Protein AF-A0AA42T0R4-F1 (afdb_monomer_lite)

Radius of gyration: 14.86 Å; chains: 1; bounding box: 46×20×40 Å

Foldseek 3Di:
DLVVLVVVLVVLLVVLVVLVVVLCCCPVVVVDPDDPVVNVVSVVCNQPSLVVSLVSLVCSCVVPVDPVSVVSNVVSVVSVVVVVVVVVVVVVVVD

Structure (mmCIF, N/CA/C/O backbone):
data_AF-A0AA42T0R4-F1
#
_entry.id   AF-A0AA42T0R4-F1
#
loop_
_atom_site.group_PDB
_atom_site.id
_atom_site.type_symbol
_atom_site.label_atom_id
_atom_site.label_alt_id
_atom_site.label_comp_id
_atom_site.label_asym_id
_atom_site.label_entity_id
_atom_site.label_seq_id
_atom_site.pdbx_PDB_ins_code
_atom_site.Cartn_x
_atom_site.Cartn_y
_atom_site.Cartn_z
_atom_site.occupancy
_atom_site.B_iso_or_equiv
_atom_site.auth_seq_id
_atom_site.auth_comp_id
_atom_site.auth_asym_id
_atom_site.auth_atom_id
_atom_site.pdbx_PDB_model_num
ATOM 1 N N . MET A 1 1 ? -20.426 9.040 11.749 1.00 61.66 1 MET A N 1
ATOM 2 C CA . MET A 1 1 ? -18.969 9.256 11.581 1.00 61.66 1 MET A CA 1
ATOM 3 C C . MET A 1 1 ? -18.163 7.964 11.527 1.00 61.66 1 MET A C 1
ATOM 5 O O . MET A 1 1 ? -17.565 7.728 10.490 1.00 61.66 1 MET A O 1
ATOM 9 N N . LYS A 1 2 ? -18.188 7.088 12.548 1.00 72.00 2 LYS A N 1
ATOM 10 C CA . LYS A 1 2 ? -17.377 5.848 12.543 1.00 72.00 2 LYS A CA 1
ATOM 11 C C . LYS A 1 2 ? -17.599 4.962 11.303 1.00 72.00 2 LYS A C 1
ATOM 13 O O . LYS A 1 2 ? -16.632 4.612 10.652 1.00 72.00 2 LYS A O 1
ATOM 18 N N . LYS A 1 3 ? -18.850 4.714 10.887 1.00 81.44 3 LYS A N 1
ATOM 19 C CA . LYS A 1 3 ? -19.156 3.913 9.679 1.00 81.44 3 LYS A CA 1
ATOM 20 C C . LYS A 1 3 ? -18.595 4.489 8.366 1.00 81.44 3 LYS A C 1
ATOM 22 O O . LYS A 1 3 ? -18.213 3.723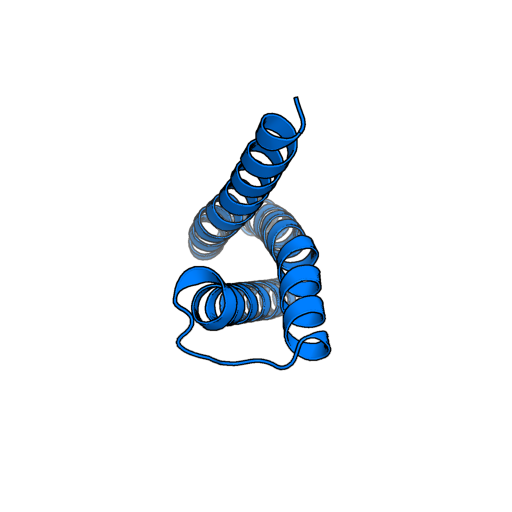 7.495 1.00 81.44 3 LYS A O 1
ATOM 27 N N . ALA A 1 4 ? -18.548 5.816 8.228 1.00 84.94 4 ALA A N 1
ATOM 28 C CA . ALA A 1 4 ? -18.020 6.462 7.024 1.00 84.94 4 ALA A CA 1
ATOM 29 C C . ALA A 1 4 ? -16.489 6.354 6.960 1.00 84.94 4 ALA A C 1
ATOM 31 O O . ALA A 1 4 ? -15.945 6.047 5.907 1.00 84.94 4 ALA A O 1
ATOM 32 N N . LEU A 1 5 ? -15.814 6.530 8.103 1.00 85.06 5 LEU A N 1
ATOM 33 C CA . LEU A 1 5 ? -14.378 6.278 8.227 1.00 85.06 5 LEU A CA 1
ATOM 34 C C . LEU A 1 5 ? -14.054 4.813 7.922 1.00 85.06 5 LEU A C 1
ATOM 36 O O . LEU A 1 5 ? -13.140 4.543 7.159 1.00 85.06 5 LEU A O 1
ATOM 40 N N . GLU A 1 6 ? -14.824 3.878 8.484 1.00 88.50 6 GLU A N 1
ATOM 41 C CA . GLU A 1 6 ? -14.633 2.447 8.242 1.00 88.50 6 GLU A CA 1
ATOM 42 C C . GLU A 1 6 ? -14.742 2.102 6.749 1.00 88.50 6 GLU A C 1
ATOM 44 O O . GLU A 1 6 ? -13.854 1.443 6.221 1.00 88.50 6 GLU A O 1
ATOM 49 N N . ALA A 1 7 ? -15.774 2.600 6.060 1.00 90.31 7 ALA A N 1
ATOM 50 C CA . ALA A 1 7 ? -15.942 2.382 4.623 1.00 90.31 7 ALA A CA 1
ATOM 51 C C . ALA A 1 7 ? -14.815 3.018 3.793 1.00 90.31 7 ALA A C 1
ATOM 53 O O . ALA A 1 7 ? -14.322 2.401 2.854 1.00 90.31 7 ALA A O 1
ATOM 54 N N . LEU A 1 8 ? -14.383 4.233 4.148 1.00 92.44 8 LEU A N 1
ATOM 55 C CA . LEU A 1 8 ? -13.278 4.909 3.469 1.00 92.44 8 LEU A CA 1
ATOM 56 C C . LEU A 1 8 ? -11.972 4.117 3.601 1.00 92.44 8 LEU A C 1
ATOM 58 O O . LEU A 1 8 ? -11.272 3.932 2.612 1.00 92.44 8 LEU A O 1
ATOM 62 N N . VAL A 1 9 ? -11.661 3.634 4.806 1.00 92.88 9 VAL A N 1
ATOM 63 C CA . VAL A 1 9 ? -10.458 2.832 5.071 1.00 92.88 9 VAL A CA 1
ATOM 64 C C . VAL A 1 9 ? -10.487 1.548 4.255 1.00 92.88 9 VAL A C 1
ATOM 66 O O . VAL A 1 9 ? -9.491 1.222 3.619 1.00 92.88 9 VAL A O 1
ATOM 69 N N . ASP A 1 10 ? -11.628 0.857 4.231 1.00 93.00 10 ASP A N 1
ATOM 70 C CA . ASP A 1 10 ? -11.788 -0.387 3.481 1.00 93.00 10 ASP A CA 1
ATOM 71 C C . ASP A 1 10 ? -11.568 -0.135 1.967 1.00 93.00 10 ASP A C 1
ATOM 73 O O . ASP A 1 10 ? -10.821 -0.869 1.322 1.00 93.00 10 ASP A O 1
ATOM 77 N N . VAL A 1 11 ? -12.127 0.947 1.405 1.00 94.94 11 VAL A N 1
ATOM 78 C CA . VAL A 1 11 ? -11.939 1.322 -0.013 1.00 94.94 11 VAL A CA 1
ATOM 79 C C . VAL A 1 11 ? -10.488 1.684 -0.328 1.00 94.94 11 VAL A C 1
ATOM 81 O O . VAL A 1 11 ? -9.946 1.207 -1.327 1.00 94.94 11 VAL A O 1
ATOM 84 N N . VAL A 1 12 ? -9.852 2.513 0.503 1.00 94.31 12 VAL A N 1
ATOM 85 C CA . VAL A 1 12 ? -8.452 2.921 0.313 1.00 94.31 12 VAL A CA 1
ATOM 86 C C . VAL A 1 12 ? -7.533 1.705 0.386 1.00 94.31 12 VAL A C 1
ATOM 88 O O . VAL A 1 12 ? -6.702 1.527 -0.501 1.00 94.31 12 VAL A O 1
ATOM 91 N N . PHE A 1 13 ? -7.725 0.846 1.388 1.00 95.50 13 PHE A N 1
ATOM 92 C CA . PHE A 1 13 ? -6.927 -0.361 1.577 1.00 95.50 13 PHE A CA 1
ATOM 93 C C . PHE A 1 13 ? -7.053 -1.320 0.391 1.00 95.50 13 PHE A C 1
ATOM 95 O O . PHE A 1 13 ? -6.047 -1.724 -0.186 1.00 95.50 13 PHE A O 1
ATOM 102 N N . ILE A 1 14 ? -8.281 -1.643 -0.027 1.00 95.81 14 ILE A N 1
ATOM 103 C CA . ILE A 1 14 ? -8.514 -2.547 -1.163 1.00 95.81 14 ILE A CA 1
ATOM 104 C C . ILE A 1 14 ? -7.901 -1.971 -2.443 1.00 95.81 14 ILE A C 1
ATOM 106 O O . ILE A 1 14 ? -7.254 -2.695 -3.196 1.00 95.81 14 ILE A O 1
ATOM 110 N N . SER A 1 15 ? -8.068 -0.668 -2.677 1.00 94.62 15 SER A N 1
ATOM 111 C CA . SER A 1 15 ? -7.514 -0.006 -3.861 1.00 94.62 15 SER A CA 1
ATOM 112 C C . SER A 1 15 ? -5.985 -0.043 -3.863 1.00 94.62 15 SER A C 1
ATOM 114 O O . SER A 1 15 ? -5.392 -0.341 -4.897 1.00 94.62 15 SER A O 1
ATOM 116 N N . ALA A 1 16 ? -5.346 0.206 -2.715 1.00 94.06 16 ALA A N 1
ATOM 117 C CA . ALA A 1 16 ? -3.895 0.123 -2.578 1.00 94.06 16 ALA A CA 1
ATOM 118 C C . ALA A 1 16 ? -3.389 -1.298 -2.859 1.00 94.06 16 ALA A C 1
ATOM 120 O O . ALA A 1 16 ? -2.525 -1.464 -3.712 1.00 94.06 16 ALA A O 1
ATOM 121 N N . VAL A 1 17 ? -4.006 -2.319 -2.256 1.00 94.56 17 VAL A N 1
ATOM 122 C CA . VAL A 1 17 ? -3.642 -3.728 -2.482 1.00 94.56 17 VAL A CA 1
ATOM 123 C C . VAL A 1 17 ? -3.800 -4.128 -3.952 1.00 94.56 17 VAL A C 1
ATOM 125 O O . VAL A 1 17 ? -2.949 -4.834 -4.494 1.00 94.56 17 VAL A O 1
ATOM 128 N N . LEU A 1 18 ? -4.858 -3.670 -4.630 1.00 94.94 18 LEU A N 1
ATOM 129 C CA . LEU A 1 18 ? -5.044 -3.923 -6.062 1.00 94.94 18 LEU A CA 1
ATOM 130 C C . LEU A 1 18 ? -3.945 -3.268 -6.902 1.00 94.94 18 LEU A C 1
ATOM 132 O O . LEU A 1 18 ? -3.392 -3.916 -7.787 1.00 94.94 18 LEU A O 1
ATOM 136 N N . VAL A 1 19 ? -3.602 -2.010 -6.616 1.00 93.81 19 VAL A N 1
ATOM 137 C CA . VAL A 1 19 ? -2.514 -1.304 -7.308 1.00 93.81 19 VAL A CA 1
ATOM 138 C C . VAL A 1 19 ? -1.175 -2.000 -7.069 1.00 93.81 19 VAL A C 1
ATOM 140 O O . VAL A 1 19 ? -0.432 -2.210 -8.025 1.00 93.81 19 VAL A O 1
ATOM 143 N N . THR A 1 20 ? -0.892 -2.420 -5.834 1.00 92.38 20 THR A N 1
ATOM 144 C CA . THR A 1 20 ? 0.286 -3.224 -5.486 1.00 92.38 20 THR A CA 1
ATOM 145 C C . THR A 1 20 ? 0.319 -4.519 -6.294 1.00 92.38 20 THR A C 1
ATOM 147 O O . THR A 1 20 ? 1.333 -4.842 -6.907 1.00 92.38 20 THR A O 1
ATOM 150 N N . GLY A 1 21 ? -0.801 -5.244 -6.363 1.00 91.25 21 GLY A N 1
ATOM 151 C CA . GLY A 1 21 ? -0.914 -6.462 -7.163 1.00 91.25 21 GLY A CA 1
ATOM 152 C C . GLY A 1 21 ? -0.622 -6.221 -8.645 1.00 91.25 21 GLY A C 1
ATOM 153 O O . GLY A 1 21 ? 0.150 -6.966 -9.244 1.00 91.25 21 GLY A O 1
ATOM 154 N N . ILE A 1 22 ? -1.179 -5.151 -9.223 1.00 91.62 22 ILE A N 1
ATOM 155 C CA . ILE A 1 22 ? -0.908 -4.763 -10.614 1.00 91.62 22 ILE A CA 1
ATOM 156 C C . ILE A 1 22 ? 0.579 -4.444 -10.793 1.00 91.62 22 ILE A C 1
ATOM 158 O O . ILE A 1 22 ? 1.188 -4.992 -11.703 1.00 91.62 22 ILE A O 1
ATOM 162 N N . TYR A 1 23 ? 1.175 -3.643 -9.907 1.00 88.69 23 TYR A N 1
ATOM 163 C CA . TYR A 1 23 ? 2.601 -3.306 -9.946 1.00 88.69 23 TYR A CA 1
ATOM 164 C C . TYR A 1 23 ? 3.496 -4.554 -9.958 1.00 88.69 23 TYR A C 1
ATOM 166 O O . TYR A 1 23 ? 4.389 -4.675 -10.795 1.00 88.69 23 TYR A O 1
ATOM 174 N N . PHE A 1 24 ? 3.231 -5.527 -9.082 1.00 87.56 24 PHE A N 1
ATOM 175 C CA . PHE A 1 24 ? 3.997 -6.775 -9.059 1.00 87.56 24 PHE A CA 1
ATOM 176 C C . PHE A 1 24 ? 3.819 -7.595 -10.341 1.00 87.56 24 PHE A C 1
ATOM 178 O O . PHE A 1 24 ? 4.797 -8.116 -10.880 1.00 87.56 24 PHE A O 1
ATOM 185 N N . LEU A 1 25 ? 2.592 -7.705 -10.855 1.00 88.44 25 LEU A N 1
ATOM 186 C CA . LEU A 1 25 ? 2.321 -8.435 -12.096 1.00 88.44 25 LEU A CA 1
ATOM 187 C C . LEU A 1 25 ? 2.980 -7.784 -13.319 1.00 88.44 25 LEU A C 1
ATOM 189 O O . LEU A 1 25 ? 3.326 -8.497 -14.262 1.00 88.44 25 LEU A O 1
ATOM 193 N N . THR A 1 26 ? 3.163 -6.463 -13.308 1.00 86.19 26 THR A N 1
ATOM 194 C CA . THR A 1 26 ? 3.729 -5.716 -14.436 1.00 86.19 26 THR A CA 1
ATOM 195 C C . THR A 1 26 ? 5.247 -5.630 -14.364 1.00 86.19 26 THR A C 1
ATOM 197 O O . THR A 1 26 ? 5.918 -6.079 -15.288 1.00 86.19 26 THR A O 1
ATOM 200 N N . ASP A 1 27 ? 5.792 -5.103 -13.266 1.00 76.81 27 ASP A N 1
ATOM 201 C CA . ASP A 1 27 ? 7.210 -4.733 -13.176 1.00 76.81 27 ASP A CA 1
ATOM 202 C C . ASP A 1 27 ? 8.082 -5.844 -12.587 1.00 76.81 27 ASP A C 1
ATOM 204 O O . ASP A 1 27 ? 9.254 -5.949 -12.939 1.00 76.81 27 ASP A O 1
ATOM 208 N N . VAL A 1 28 ? 7.534 -6.685 -11.702 1.00 75.94 28 VAL A N 1
ATOM 209 C CA . VAL A 1 28 ? 8.322 -7.725 -11.016 1.00 75.94 28 VAL A CA 1
ATOM 210 C C . VAL A 1 28 ? 8.249 -9.061 -11.748 1.00 75.94 28 VAL A C 1
ATOM 212 O O . VAL A 1 28 ? 9.276 -9.692 -11.979 1.00 75.94 28 VAL A O 1
ATOM 215 N N . PHE A 1 29 ? 7.046 -9.498 -12.129 1.00 81.50 29 PHE A N 1
ATOM 216 C CA . PHE A 1 29 ? 6.854 -10.781 -12.809 1.00 81.50 29 PHE A CA 1
ATOM 217 C C . PHE A 1 29 ? 6.793 -10.667 -14.336 1.00 81.50 29 PHE A C 1
ATOM 219 O O . PHE A 1 29 ? 6.911 -11.684 -15.015 1.00 81.50 29 PHE A O 1
ATOM 226 N N . GLY A 1 30 ? 6.587 -9.465 -14.889 1.00 77.12 30 GLY A N 1
ATOM 227 C CA . GLY A 1 30 ? 6.491 -9.257 -16.340 1.00 77.12 30 GLY A CA 1
ATOM 228 C C . GLY A 1 30 ? 5.308 -9.970 -17.007 1.00 77.12 30 GLY A C 1
ATOM 229 O O . GLY A 1 30 ? 5.303 -10.152 -18.221 1.00 77.12 30 GLY A O 1
ATOM 230 N N . VAL A 1 31 ? 4.307 -10.393 -16.229 1.00 83.75 31 VAL A N 1
ATOM 231 C CA . VAL A 1 31 ? 3.131 -11.142 -16.706 1.00 83.75 31 VAL A CA 1
ATOM 232 C C . VAL A 1 31 ? 2.159 -10.222 -17.442 1.00 83.75 31 VAL A C 1
ATOM 234 O O . VAL A 1 31 ? 1.433 -10.657 -18.334 1.00 83.75 31 VAL A O 1
ATOM 237 N N . LEU A 1 32 ? 2.140 -8.943 -17.071 1.00 80.75 32 LEU A N 1
ATOM 238 C CA . LEU A 1 32 ? 1.190 -7.960 -17.568 1.00 80.75 32 LEU A CA 1
ATOM 239 C C . LEU A 1 32 ? 1.958 -6.816 -18.240 1.00 80.75 32 LEU A C 1
ATOM 241 O O . LEU A 1 32 ? 2.553 -5.967 -17.582 1.00 80.75 32 LEU A O 1
ATOM 245 N N . SER A 1 33 ? 1.978 -6.804 -19.574 1.00 80.81 33 SER A N 1
ATOM 246 C CA . SER A 1 33 ? 2.692 -5.781 -20.346 1.00 80.81 33 SER A CA 1
ATOM 247 C C . SER A 1 33 ? 1.869 -4.499 -20.441 1.00 80.81 33 SER A C 1
ATOM 249 O O . SER A 1 33 ? 1.018 -4.349 -21.317 1.00 80.81 33 SER A O 1
ATOM 251 N N . LEU A 1 34 ? 2.123 -3.557 -19.534 1.00 81.69 34 LEU A N 1
ATOM 252 C CA . LEU A 1 34 ? 1.580 -2.207 -19.637 1.00 81.69 34 LEU A CA 1
ATOM 253 C C . LEU A 1 34 ? 2.464 -1.336 -20.533 1.00 81.69 34 LEU A C 1
ATOM 255 O O . LEU A 1 34 ? 3.691 -1.408 -20.494 1.00 81.69 34 LEU A O 1
ATOM 259 N N . GLY A 1 35 ? 1.830 -0.468 -21.324 1.00 85.12 35 GLY A N 1
ATOM 260 C CA . GLY A 1 35 ? 2.546 0.601 -22.018 1.00 85.12 35 GLY A CA 1
ATOM 261 C C . GLY A 1 35 ? 3.269 1.514 -21.021 1.00 85.12 35 GLY A C 1
ATOM 262 O O . GLY A 1 35 ? 2.850 1.649 -19.870 1.00 85.12 35 GLY A O 1
ATOM 263 N N . ARG A 1 36 ? 4.339 2.182 -21.470 1.00 82.94 36 ARG A N 1
ATOM 264 C CA . ARG A 1 36 ? 5.216 3.011 -20.620 1.00 82.94 36 ARG A CA 1
ATOM 265 C C . ARG A 1 36 ? 4.462 4.037 -19.762 1.00 82.94 36 ARG A C 1
ATOM 267 O O . ARG A 1 36 ? 4.810 4.234 -18.602 1.00 82.94 36 ARG A O 1
ATOM 274 N N . GLU A 1 37 ? 3.437 4.683 -20.315 1.00 88.06 37 GLU A N 1
ATOM 275 C CA . GLU A 1 37 ? 2.628 5.667 -19.583 1.00 88.06 37 GLU A CA 1
ATOM 276 C C . GLU A 1 37 ? 1.773 5.016 -18.490 1.00 88.06 37 GLU A C 1
ATOM 278 O O . GLU A 1 37 ? 1.769 5.481 -17.351 1.00 88.06 37 GLU A O 1
ATOM 283 N N . ALA A 1 38 ? 1.108 3.901 -18.806 1.00 86.12 38 ALA A N 1
ATOM 284 C CA . ALA A 1 38 ? 0.280 3.167 -17.853 1.00 86.12 38 ALA A CA 1
ATOM 285 C C . ALA A 1 38 ? 1.118 2.567 -16.713 1.00 86.12 38 ALA A C 1
ATOM 287 O O . ALA A 1 38 ? 0.737 2.696 -15.551 1.00 86.12 38 ALA A O 1
ATOM 288 N N . GLY A 1 39 ? 2.287 1.994 -17.021 1.00 86.06 39 GLY A N 1
ATOM 289 C CA . GLY A 1 39 ? 3.226 1.506 -16.007 1.00 86.06 39 GLY A CA 1
ATOM 290 C C . GLY A 1 39 ? 3.671 2.621 -15.058 1.00 86.06 39 GLY A C 1
ATOM 291 O O . GLY A 1 39 ? 3.593 2.476 -13.842 1.00 86.06 39 GLY A O 1
ATOM 292 N N . MET A 1 40 ? 4.020 3.798 -15.592 1.00 87.69 40 MET A N 1
ATOM 293 C CA . MET A 1 40 ? 4.402 4.948 -14.765 1.00 87.69 40 MET A CA 1
ATOM 294 C C . MET A 1 40 ? 3.272 5.415 -13.837 1.00 87.69 40 MET A C 1
ATOM 296 O O . MET A 1 40 ? 3.534 5.805 -12.697 1.00 87.69 40 MET A O 1
ATOM 300 N N . VAL A 1 41 ? 2.020 5.377 -14.299 1.00 91.69 41 VAL A N 1
ATOM 301 C CA . VAL A 1 41 ? 0.854 5.690 -13.461 1.00 91.69 41 VAL A CA 1
ATOM 302 C C . VAL A 1 41 ? 0.708 4.673 -12.333 1.00 91.69 41 VAL A C 1
ATOM 304 O O . VAL A 1 41 ? 0.551 5.082 -11.185 1.00 91.69 41 VAL A O 1
ATOM 307 N N . VAL A 1 42 ? 0.814 3.374 -12.626 1.00 90.31 42 VAL A N 1
ATOM 308 C CA . VAL A 1 42 ? 0.741 2.309 -11.612 1.00 90.31 42 VAL A CA 1
ATOM 309 C C . VAL A 1 42 ? 1.821 2.489 -10.549 1.00 90.31 42 VAL A C 1
ATOM 311 O O . VAL A 1 42 ? 1.505 2.485 -9.362 1.00 90.31 42 VAL A O 1
ATOM 314 N N . VAL A 1 43 ? 3.067 2.745 -10.956 1.00 88.69 43 VAL A N 1
ATOM 315 C CA . VAL A 1 43 ? 4.173 3.011 -10.024 1.00 88.69 43 VAL A CA 1
ATOM 316 C C . VAL A 1 43 ? 3.859 4.217 -9.138 1.00 88.69 43 VAL A C 1
ATOM 318 O O . VAL A 1 43 ? 3.970 4.134 -7.918 1.00 88.69 43 VAL A O 1
ATOM 321 N N . ARG A 1 44 ? 3.410 5.340 -9.713 1.00 90.56 44 ARG A N 1
ATOM 322 C CA . ARG A 1 44 ? 3.055 6.540 -8.931 1.00 90.56 44 ARG A CA 1
ATOM 323 C C . ARG A 1 44 ? 1.925 6.268 -7.940 1.00 90.56 44 ARG A C 1
ATOM 325 O O . ARG A 1 44 ? 2.002 6.704 -6.793 1.00 90.56 44 ARG A O 1
ATOM 332 N N . LEU A 1 45 ? 0.892 5.546 -8.374 1.00 92.62 45 LEU A N 1
ATOM 333 C CA . LEU A 1 45 ? -0.225 5.162 -7.518 1.00 92.62 45 LEU A CA 1
ATOM 334 C C . LEU A 1 45 ? 0.223 4.228 -6.396 1.00 92.62 45 LEU A C 1
ATOM 336 O O . LEU A 1 45 ? -0.262 4.383 -5.283 1.00 92.62 45 LEU A O 1
ATOM 340 N N . PHE A 1 46 ? 1.163 3.316 -6.644 1.00 90.44 46 PHE A N 1
ATOM 341 C CA . PHE A 1 46 ? 1.727 2.454 -5.608 1.00 90.44 46 PHE A CA 1
ATOM 342 C C . PHE A 1 46 ? 2.511 3.271 -4.570 1.00 90.44 46 PHE A C 1
ATOM 344 O O . PHE A 1 46 ? 2.229 3.189 -3.374 1.00 90.44 46 PHE A O 1
ATOM 351 N N . PHE A 1 47 ? 3.419 4.141 -5.027 1.00 90.31 47 PHE A N 1
ATOM 352 C CA . PHE A 1 47 ? 4.256 4.977 -4.158 1.00 90.31 47 PHE A CA 1
ATOM 353 C C . PHE A 1 47 ? 3.457 5.933 -3.261 1.00 90.31 47 PHE A C 1
ATOM 355 O O . PHE A 1 47 ? 3.900 6.241 -2.158 1.00 90.31 47 PHE A O 1
ATOM 362 N N . VAL A 1 48 ? 2.291 6.408 -3.708 1.00 92.56 48 VAL A N 1
ATOM 363 C CA . VAL A 1 48 ? 1.408 7.276 -2.906 1.00 92.56 48 VAL A CA 1
ATOM 364 C C . VAL A 1 48 ? 0.372 6.462 -2.125 1.00 92.56 48 VAL A C 1
ATOM 366 O O . VAL A 1 48 ? 0.089 6.751 -0.961 1.00 92.56 48 VAL A O 1
ATOM 369 N N . GLY A 1 49 ? -0.196 5.440 -2.760 1.00 92.50 49 GLY A N 1
ATOM 370 C CA . GLY A 1 49 ? -1.299 4.641 -2.241 1.00 92.50 49 GLY A CA 1
ATOM 371 C C . GLY A 1 49 ? -0.909 3.785 -1.044 1.00 92.50 49 GLY A C 1
ATOM 372 O O . GLY A 1 49 ? -1.656 3.758 -0.070 1.00 92.50 49 GLY A O 1
ATOM 373 N N . ALA A 1 50 ? 0.265 3.148 -1.065 1.00 92.81 50 ALA A N 1
ATOM 374 C CA . ALA A 1 50 ? 0.717 2.308 0.045 1.00 92.81 50 ALA A CA 1
ATOM 375 C C . ALA A 1 50 ? 0.944 3.108 1.350 1.00 92.81 50 ALA A C 1
ATOM 377 O O . ALA A 1 50 ? 0.365 2.733 2.377 1.00 92.81 50 ALA A O 1
ATOM 378 N N . PRO A 1 51 ? 1.663 4.254 1.354 1.00 94.50 51 PRO A N 1
ATOM 379 C CA . PRO A 1 51 ? 1.743 5.113 2.537 1.00 94.50 51 PRO A CA 1
ATOM 380 C C . PRO A 1 51 ? 0.377 5.620 3.001 1.00 94.50 51 PRO A C 1
ATOM 382 O O . PRO A 1 51 ? 0.079 5.584 4.195 1.00 94.50 51 PRO A O 1
ATOM 385 N N . LEU A 1 52 ? -0.480 6.061 2.073 1.00 95.12 52 LEU A N 1
ATOM 386 C CA . LEU A 1 52 ? -1.820 6.543 2.411 1.00 95.12 52 LEU A CA 1
ATOM 387 C C . LEU A 1 52 ? -2.653 5.448 3.091 1.00 95.12 52 LEU A C 1
ATOM 389 O O . LEU A 1 52 ? -3.263 5.692 4.133 1.00 95.12 52 LEU A O 1
ATOM 393 N N . SER A 1 53 ? -2.636 4.238 2.533 1.00 96.12 53 SER A N 1
ATOM 394 C CA . SER A 1 53 ? -3.310 3.067 3.091 1.00 96.12 53 SER A CA 1
ATOM 395 C C . SER A 1 53 ? -2.810 2.741 4.496 1.00 96.12 53 SER A C 1
ATOM 397 O O . SER A 1 53 ? -3.618 2.504 5.400 1.00 96.12 53 SER A O 1
ATOM 399 N N . PHE A 1 54 ? -1.496 2.816 4.724 1.00 96.62 54 PHE A N 1
ATOM 400 C CA . PHE A 1 54 ? -0.908 2.625 6.047 1.00 96.62 54 PHE A CA 1
ATOM 401 C C . PHE A 1 54 ? -1.419 3.659 7.061 1.00 96.62 54 PHE A C 1
ATOM 403 O O . PHE A 1 54 ? -1.920 3.281 8.123 1.00 96.62 54 PHE A O 1
ATOM 410 N N . PHE A 1 55 ? -1.363 4.956 6.735 1.00 95.81 55 PHE A N 1
ATOM 411 C CA . PHE A 1 55 ? -1.806 6.018 7.647 1.00 95.81 55 PHE A CA 1
ATOM 412 C C . PHE A 1 55 ? -3.299 5.937 7.963 1.00 95.81 55 PHE A C 1
ATOM 414 O O . PHE A 1 55 ? -3.701 6.045 9.123 1.00 95.81 55 PHE A O 1
ATOM 421 N N . VAL A 1 56 ? -4.135 5.714 6.951 1.00 94.06 56 VAL A N 1
ATOM 422 C CA . VAL A 1 56 ? -5.587 5.612 7.129 1.00 94.06 56 VAL A CA 1
ATOM 423 C C . VAL A 1 56 ? -5.944 4.370 7.958 1.00 94.06 56 VAL A C 1
ATOM 425 O O . VAL A 1 56 ? -6.778 4.452 8.864 1.00 94.06 56 VAL A O 1
ATOM 428 N N . SER A 1 57 ? -5.245 3.251 7.746 1.00 94.19 57 SER A N 1
ATOM 429 C CA . SER A 1 57 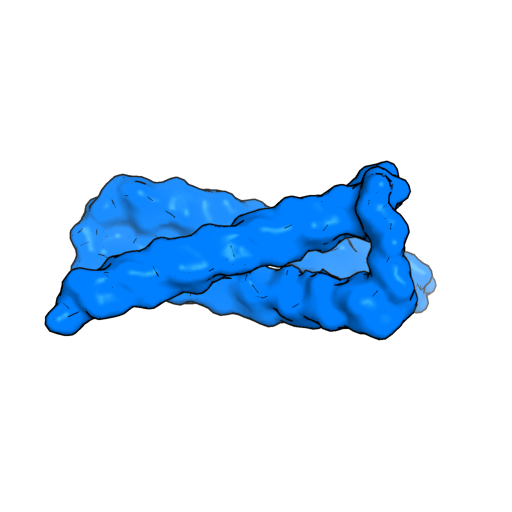? -5.382 2.039 8.566 1.00 94.19 57 SER A CA 1
ATOM 430 C C . SER A 1 57 ? -4.923 2.252 10.013 1.00 94.19 57 SER A C 1
ATOM 432 O O . SER A 1 57 ? -5.576 1.760 10.935 1.00 94.19 57 SER A O 1
ATOM 434 N N . LEU A 1 58 ? -3.859 3.035 10.238 1.00 94.69 58 LEU A N 1
ATOM 435 C CA . LEU A 1 58 ? -3.390 3.411 11.577 1.00 94.69 58 LEU A CA 1
ATOM 436 C C . LEU A 1 58 ? -4.448 4.201 12.340 1.00 94.69 58 LEU A C 1
ATOM 438 O O . LEU A 1 58 ? -4.799 3.849 13.467 1.00 94.69 58 LEU A O 1
ATOM 442 N N . ILE A 1 59 ? -4.997 5.233 11.697 1.00 93.06 59 ILE A N 1
ATOM 443 C CA . ILE A 1 59 ? -6.050 6.07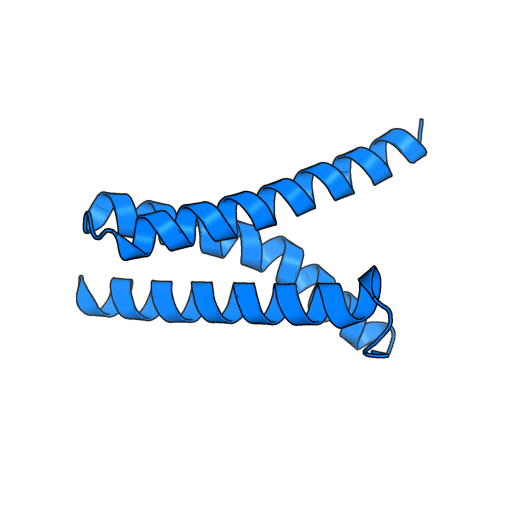3 12.270 1.00 93.06 59 ILE A CA 1
ATOM 444 C C . ILE A 1 59 ? -7.272 5.218 12.616 1.00 93.06 59 ILE A C 1
ATOM 446 O O . ILE A 1 59 ? -7.826 5.346 13.711 1.00 93.06 59 ILE A O 1
ATOM 450 N N . ALA A 1 60 ? -7.680 4.316 11.720 1.00 91.12 60 ALA A N 1
ATOM 451 C CA . ALA A 1 60 ? -8.820 3.432 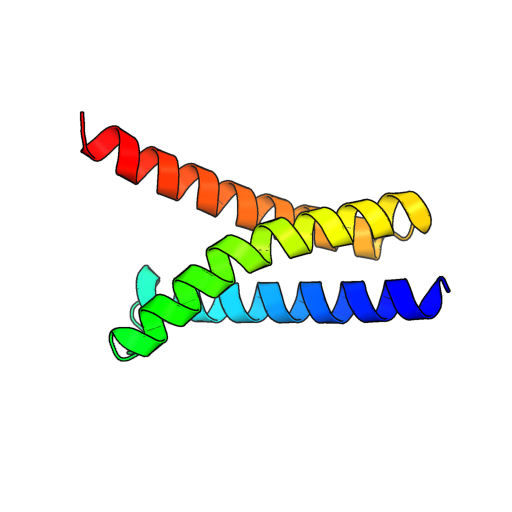11.942 1.00 91.12 60 ALA A CA 1
ATO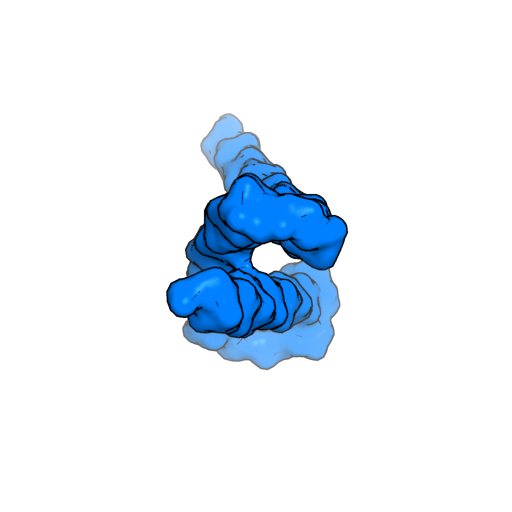M 452 C C . ALA A 1 60 ? -8.585 2.440 13.083 1.00 91.12 60 ALA A C 1
ATOM 454 O O . ALA A 1 60 ? -9.483 2.233 13.904 1.00 91.12 60 ALA A O 1
ATOM 455 N N . PHE A 1 61 ? -7.389 1.858 13.171 1.00 93.06 61 PHE A N 1
ATOM 456 C CA . PHE A 1 61 ? -7.021 0.946 14.248 1.00 93.06 61 PHE A CA 1
ATOM 457 C C . PHE A 1 61 ? -7.061 1.644 15.609 1.00 93.06 61 PHE A C 1
ATOM 459 O O . PHE A 1 61 ? -7.742 1.157 16.510 1.00 93.06 61 PHE A O 1
ATOM 466 N N . VAL A 1 62 ? -6.436 2.819 15.732 1.00 92.38 62 VAL A N 1
ATOM 467 C CA . VAL A 1 62 ? -6.443 3.612 16.974 1.00 92.38 62 VAL A CA 1
ATOM 468 C C . VAL A 1 62 ? -7.861 4.070 17.337 1.00 92.38 62 VAL A C 1
ATOM 470 O O . VAL A 1 62 ? -8.256 4.008 18.497 1.00 92.38 62 VAL A O 1
ATOM 473 N N . SER A 1 63 ? -8.663 4.482 16.350 1.00 90.06 63 SER A N 1
ATOM 474 C CA . SER A 1 63 ? -10.001 5.049 16.592 1.00 90.06 63 SER A CA 1
ATOM 475 C C . SER A 1 63 ? -11.085 4.010 16.890 1.00 90.06 63 SER A C 1
ATOM 477 O O . SER A 1 63 ? -12.093 4.329 17.528 1.00 90.06 63 SER A O 1
ATOM 479 N N . THR A 1 64 ? -10.949 2.785 16.372 1.00 86.94 64 THR A N 1
ATOM 480 C CA . THR A 1 64 ? -12.007 1.760 16.449 1.00 86.94 64 THR A CA 1
ATOM 481 C C . THR A 1 64 ? -11.602 0.495 17.197 1.00 86.94 64 THR A C 1
ATOM 483 O O . THR A 1 64 ? -12.488 -0.249 17.610 1.00 86.94 64 THR A O 1
ATOM 486 N N . GLY A 1 65 ? -10.303 0.219 17.355 1.00 83.62 65 GLY A N 1
ATOM 487 C CA . GLY A 1 65 ? -9.785 -0.966 18.046 1.00 83.62 65 GLY A CA 1
ATOM 488 C C . GLY A 1 65 ? -10.108 -2.308 17.376 1.00 83.62 65 GLY A C 1
ATOM 489 O O . GLY A 1 65 ? -9.886 -3.359 17.974 1.00 83.62 65 GLY A O 1
ATOM 490 N N . ARG A 1 66 ? -10.653 -2.323 16.149 1.00 86.81 66 ARG A N 1
ATOM 491 C CA . ARG A 1 66 ? -11.052 -3.575 15.487 1.00 86.81 66 ARG A CA 1
ATOM 492 C C . ARG A 1 66 ? -9.843 -4.347 14.960 1.00 86.81 66 ARG A C 1
ATOM 494 O O . ARG A 1 66 ? -8.989 -3.789 14.272 1.00 86.81 66 ARG A O 1
ATOM 501 N N . ALA A 1 67 ? -9.850 -5.665 15.164 1.00 89.31 67 ALA A N 1
ATOM 502 C CA . ALA A 1 67 ? -8.780 -6.566 14.727 1.00 89.31 67 ALA A CA 1
ATOM 503 C C . ALA A 1 67 ? -8.500 -6.519 13.211 1.00 89.31 67 ALA A C 1
ATOM 505 O O . ALA A 1 67 ? -7.352 -6.665 12.802 1.00 89.31 67 ALA A O 1
ATOM 506 N N . ARG A 1 68 ? -9.513 -6.253 12.371 1.00 91.88 68 ARG A N 1
ATOM 507 C CA . ARG A 1 68 ? -9.323 -6.120 10.914 1.00 91.88 68 ARG A CA 1
ATOM 508 C C . ARG A 1 68 ? -8.318 -5.027 10.531 1.00 91.88 68 ARG A C 1
ATOM 510 O O . ARG A 1 68 ? -7.518 -5.229 9.630 1.00 91.88 68 ARG A O 1
ATOM 517 N N . TYR A 1 69 ? -8.293 -3.909 11.256 1.00 92.44 69 TYR A N 1
ATOM 518 C CA . TYR A 1 69 ? -7.398 -2.792 10.938 1.00 92.44 69 TYR A CA 1
ATOM 519 C C . TYR A 1 69 ? -5.958 -3.048 11.372 1.00 92.44 69 TYR A C 1
ATOM 521 O O . TYR A 1 69 ? -5.039 -2.482 10.792 1.00 92.44 69 TYR A O 1
ATOM 529 N N . LYS A 1 70 ? -5.748 -3.966 12.325 1.00 92.81 70 LYS A N 1
ATOM 530 C CA . LYS A 1 70 ? -4.417 -4.496 12.634 1.00 92.81 70 LYS A CA 1
ATOM 531 C C . LYS A 1 70 ? -3.846 -5.275 11.446 1.00 92.81 70 LYS A C 1
ATOM 533 O O . LYS A 1 70 ? -2.669 -5.128 11.136 1.00 92.81 70 LYS A O 1
ATOM 538 N N . TRP A 1 71 ? -4.678 -6.072 10.771 1.00 94.06 71 TRP A N 1
ATOM 539 C CA . TRP A 1 71 ? -4.271 -6.768 9.547 1.00 94.06 71 TRP A CA 1
ATOM 540 C C . TRP A 1 71 ? -3.954 -5.788 8.419 1.00 94.06 71 TRP A C 1
ATOM 542 O O . TRP A 1 71 ? -2.917 -5.933 7.780 1.00 94.06 71 TRP A O 1
ATOM 552 N N . TYR A 1 72 ? -4.787 -4.761 8.223 1.00 96.00 72 TYR A N 1
ATOM 553 C CA . TYR A 1 72 ? -4.548 -3.750 7.184 1.00 96.00 72 TYR A CA 1
ATOM 554 C C . TYR A 1 72 ? -3.242 -2.991 7.423 1.00 96.00 72 TYR A C 1
ATOM 556 O O . TYR A 1 72 ? -2.443 -2.827 6.508 1.00 96.00 72 TYR A O 1
ATOM 564 N N . LEU A 1 73 ? -2.974 -2.621 8.679 1.00 94.62 73 LEU A N 1
AT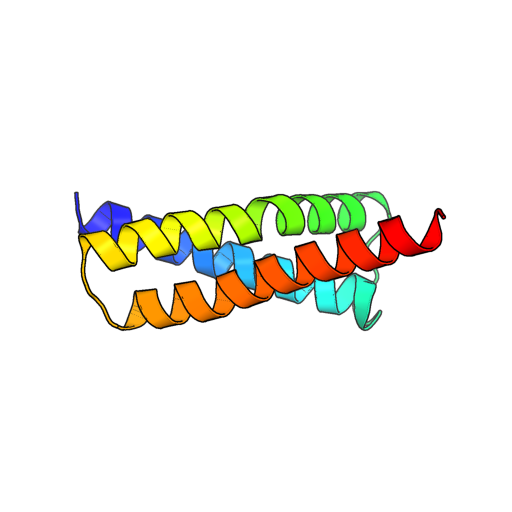OM 565 C CA . LEU A 1 73 ? -1.695 -2.050 9.098 1.00 94.62 73 LEU A CA 1
ATOM 566 C C . LEU A 1 73 ? -0.505 -2.953 8.784 1.00 94.62 73 LEU A C 1
ATOM 568 O O . LEU A 1 73 ? 0.520 -2.460 8.325 1.00 94.62 73 LEU A O 1
ATOM 572 N N . GLY A 1 74 ? -0.629 -4.257 9.038 1.00 95.38 74 GLY A N 1
ATOM 573 C CA . GLY A 1 74 ? 0.425 -5.221 8.733 1.00 95.38 74 GLY A CA 1
ATOM 574 C C . GLY A 1 74 ? 0.729 -5.288 7.237 1.00 95.38 74 GLY A C 1
ATOM 575 O O . GLY A 1 74 ? 1.888 -5.188 6.845 1.00 95.38 74 GLY A O 1
ATOM 576 N N . VAL A 1 75 ? -0.312 -5.402 6.405 1.00 95.75 75 VAL A N 1
ATOM 577 C CA . VAL A 1 75 ? -0.166 -5.471 4.943 1.00 95.75 75 VAL A CA 1
ATOM 578 C C . VAL A 1 75 ? 0.405 -4.166 4.395 1.00 95.75 75 VAL A C 1
ATOM 580 O O . VAL A 1 75 ? 1.442 -4.192 3.743 1.00 95.75 75 VAL A O 1
ATOM 583 N N . SER A 1 76 ? -0.188 -3.016 4.718 1.00 95.94 76 SER A N 1
ATOM 584 C CA . SER A 1 76 ? 0.313 -1.738 4.202 1.00 95.94 76 SER A CA 1
ATOM 585 C C . SER A 1 76 ? 1.655 -1.324 4.801 1.00 95.94 76 SER A C 1
ATOM 587 O O . SER A 1 76 ? 2.427 -0.631 4.148 1.00 95.94 76 SER A O 1
ATOM 589 N N . GLY A 1 77 ? 1.996 -1.794 6.003 1.00 96.31 77 GLY A N 1
ATOM 590 C CA . GLY A 1 77 ? 3.345 -1.650 6.550 1.00 96.31 77 GLY A CA 1
ATOM 591 C C . GLY A 1 77 ? 4.384 -2.405 5.720 1.00 96.31 77 GLY A C 1
ATOM 592 O O . GLY A 1 77 ? 5.470 -1.885 5.474 1.00 96.31 77 GLY A O 1
ATOM 593 N N . LEU A 1 78 ? 4.037 -3.600 5.232 1.00 96.00 78 LEU A N 1
ATOM 594 C CA . LEU A 1 78 ? 4.882 -4.375 4.326 1.00 96.00 78 LEU A CA 1
ATOM 595 C C . LEU A 1 78 ? 5.008 -3.695 2.952 1.00 96.00 78 LEU A C 1
ATOM 597 O O . LEU A 1 78 ? 6.111 -3.627 2.416 1.00 96.00 78 LEU A O 1
ATOM 601 N N . GLU A 1 79 ? 3.926 -3.127 2.410 1.00 93.94 79 GLU A N 1
ATOM 602 C CA . GLU A 1 79 ? 3.965 -2.339 1.164 1.00 93.94 79 GLU A CA 1
ATOM 603 C C . GLU A 1 79 ? 4.895 -1.121 1.280 1.00 93.94 79 GLU A C 1
ATOM 605 O O . GLU A 1 79 ? 5.731 -0.881 0.409 1.00 93.94 79 GLU A O 1
ATOM 610 N N . VAL A 1 80 ? 4.809 -0.379 2.390 1.00 95.88 80 VAL A N 1
ATOM 611 C CA . VAL A 1 80 ? 5.710 0.749 2.668 1.00 95.88 80 VAL A CA 1
ATOM 612 C C . VAL A 1 80 ? 7.157 0.277 2.819 1.00 95.88 80 VAL A C 1
ATOM 614 O O . VAL A 1 80 ? 8.066 0.925 2.302 1.00 95.88 80 VAL A O 1
ATOM 617 N N . LEU A 1 81 ? 7.394 -0.861 3.476 1.00 95.19 81 LEU A N 1
ATOM 618 C CA . LEU A 1 81 ? 8.736 -1.433 3.590 1.00 95.19 81 LEU A CA 1
ATOM 619 C C . LEU A 1 81 ? 9.325 -1.776 2.215 1.00 95.19 81 LEU A C 1
ATOM 621 O O . LEU A 1 81 ? 10.490 -1.475 1.973 1.00 95.19 81 LEU A O 1
ATOM 625 N N . ILE A 1 82 ? 8.529 -2.347 1.305 1.00 91.62 82 ILE A N 1
ATOM 626 C CA . ILE A 1 82 ? 8.954 -2.603 -0.080 1.00 91.62 82 ILE A CA 1
ATOM 627 C C . ILE A 1 82 ? 9.399 -1.299 -0.747 1.00 91.62 82 ILE A C 1
ATOM 629 O O . ILE A 1 82 ? 10.472 -1.261 -1.341 1.00 91.62 82 ILE A O 1
ATOM 633 N N . ILE A 1 83 ? 8.625 -0.219 -0.608 1.00 91.12 83 ILE A N 1
ATOM 634 C CA . ILE A 1 83 ? 8.986 1.096 -1.160 1.00 91.12 83 ILE A CA 1
ATOM 635 C C . ILE A 1 83 ? 10.324 1.588 -0.595 1.00 91.12 83 ILE A C 1
ATOM 637 O O . ILE A 1 83 ? 11.183 2.033 -1.356 1.00 91.12 83 ILE A O 1
ATOM 641 N N . ILE A 1 84 ? 10.523 1.485 0.723 1.00 92.38 84 ILE A N 1
ATOM 642 C CA . ILE A 1 84 ? 11.776 1.886 1.379 1.00 92.38 84 ILE A CA 1
ATOM 643 C C . ILE A 1 84 ? 12.954 1.069 0.835 1.00 92.38 84 ILE A C 1
ATOM 645 O O . ILE A 1 84 ? 13.996 1.639 0.516 1.00 92.38 84 ILE A O 1
ATOM 649 N N . LEU A 1 85 ? 12.792 -0.249 0.692 1.00 91.62 85 LEU A N 1
ATOM 650 C CA . LEU A 1 85 ? 13.827 -1.133 0.153 1.00 91.62 85 LEU A CA 1
ATOM 651 C C . LEU A 1 85 ? 14.151 -0.813 -1.309 1.00 91.62 85 LEU A C 1
ATOM 653 O O . LEU A 1 85 ? 15.323 -0.756 -1.670 1.00 91.62 85 LEU A O 1
ATOM 657 N N . LEU A 1 86 ? 13.139 -0.556 -2.142 1.00 87.31 86 LEU A N 1
ATOM 658 C CA . LEU A 1 86 ? 13.339 -0.139 -3.532 1.00 87.31 86 LEU A CA 1
ATOM 659 C C . LEU A 1 86 ? 14.116 1.177 -3.606 1.00 87.31 86 LEU A C 1
ATOM 661 O O . LEU A 1 86 ? 15.074 1.284 -4.370 1.00 87.31 86 LEU A O 1
ATOM 665 N N . PHE A 1 87 ? 13.744 2.161 -2.783 1.00 87.62 87 PHE A N 1
ATOM 666 C CA . PHE A 1 87 ? 14.454 3.435 -2.716 1.00 87.62 87 PHE A CA 1
ATOM 667 C C . PHE A 1 87 ? 15.909 3.250 -2.273 1.00 87.62 87 PHE A C 1
ATOM 669 O O . PHE A 1 87 ? 16.812 3.826 -2.875 1.00 87.62 87 PHE A O 1
ATOM 676 N N . TRP A 1 88 ? 16.143 2.407 -1.264 1.00 90.62 88 TRP A N 1
ATOM 677 C CA . TRP A 1 88 ? 17.483 2.076 -0.790 1.00 90.62 88 TRP A CA 1
ATOM 678 C C . TRP A 1 88 ? 18.339 1.434 -1.885 1.00 90.62 88 TRP A C 1
ATOM 680 O O . TRP A 1 88 ? 19.454 1.885 -2.118 1.00 90.62 88 TRP A O 1
ATOM 690 N N . ILE A 1 89 ? 17.814 0.427 -2.592 1.00 87.56 89 ILE A N 1
ATOM 691 C CA . ILE A 1 89 ? 18.522 -0.250 -3.690 1.00 87.56 89 ILE A CA 1
ATOM 692 C C . ILE A 1 89 ? 18.904 0.752 -4.785 1.00 87.56 89 ILE A C 1
ATOM 694 O O . ILE A 1 89 ? 20.058 0.783 -5.211 1.00 87.56 89 ILE A O 1
ATOM 698 N N . ILE A 1 90 ? 17.955 1.594 -5.211 1.00 86.19 90 ILE A N 1
ATOM 699 C CA . ILE A 1 90 ? 18.199 2.613 -6.238 1.00 86.19 90 ILE A CA 1
ATOM 700 C C . ILE A 1 90 ? 19.281 3.586 -5.765 1.00 86.19 90 ILE A C 1
ATOM 702 O O . ILE A 1 90 ? 20.233 3.838 -6.498 1.00 86.19 90 ILE A O 1
ATOM 706 N N . TYR A 1 91 ? 19.177 4.091 -4.536 1.00 86.62 91 TYR A N 1
ATOM 707 C CA . TYR A 1 91 ? 20.143 5.035 -3.983 1.00 86.62 91 TYR A CA 1
ATOM 708 C C . TYR A 1 91 ? 21.545 4.423 -3.840 1.00 86.62 91 TYR A C 1
ATOM 710 O O . TYR A 1 91 ? 22.525 5.027 -4.265 1.00 86.62 91 TYR A O 1
ATOM 718 N N . SER A 1 92 ? 21.659 3.200 -3.310 1.00 85.38 92 SER A N 1
ATOM 719 C CA . SER A 1 92 ? 22.942 2.494 -3.196 1.00 85.38 92 SER A CA 1
ATOM 720 C C . SER A 1 92 ? 23.584 2.193 -4.550 1.00 85.38 92 SER A C 1
ATOM 722 O O . SER A 1 92 ? 24.801 2.118 -4.620 1.00 85.38 92 SER A O 1
ATOM 724 N N . SER A 1 93 ? 22.801 2.036 -5.622 1.00 83.00 93 SER A N 1
ATOM 725 C CA . SER A 1 93 ? 23.338 1.814 -6.973 1.00 83.00 93 SER A CA 1
ATOM 726 C C . SER A 1 93 ? 23.912 3.071 -7.647 1.00 83.00 93 SER A C 1
ATOM 728 O O . SER A 1 93 ? 24.508 2.965 -8.716 1.00 83.00 93 SER A O 1
ATOM 730 N N . GLN A 1 94 ? 23.710 4.254 -7.053 1.00 76.50 94 GLN A N 1
ATOM 731 C CA . GLN A 1 94 ? 24.184 5.545 -7.575 1.00 76.50 94 GLN A CA 1
ATOM 732 C C . GLN A 1 94 ? 25.496 6.030 -6.931 1.00 76.50 94 GLN A C 1
ATOM 734 O O . GLN A 1 94 ? 26.029 7.049 -7.372 1.00 76.50 94 GLN A O 1
ATOM 739 N N . ILE A 1 95 ? 25.987 5.336 -5.897 1.00 60.25 95 ILE A N 1
ATOM 740 C CA . ILE A 1 95 ? 27.240 5.617 -5.170 1.00 60.25 95 ILE A CA 1
ATOM 741 C C . ILE A 1 95 ? 28.327 4.669 -5.673 1.00 60.25 95 ILE A C 1
ATOM 743 O O . ILE A 1 95 ? 29.460 5.153 -5.887 1.00 60.25 95 ILE A O 1
#

Secondary structure (DSSP, 8-state):
-HHHHHHHHHHHHHHHHHHHHHHIIIIIS--S---HHHHHHHHHHHHHHHHHHHHHHHHHHHHH--HHHHHHHHHHHHHHHHHHHHHHHHHHTT-

pLDDT: mean 89.25, std 6.76, range [60.25, 96.62]

Sequence (95 aa):
MKKALEALVDVVFISAVLVTGIYFLTDVFGVLSLGREAGMVVVRLFFVGAPLSFFVSLIAFVSTGRARYKWYLGVSGLEVLIIILLFWIIYSSQI